Protein AF-A0A963FNI3-F1 (afdb_monomer_lite)

Radius of gyration: 20.84 Å; chains: 1; bounding box: 40×25×64 Å

pLDDT: mean 79.95, std 12.03, range [46.94, 96.62]

Secondary structure (DSSP, 8-state):
----HHHHHHHHHHH-GGGHHHHHHHHHHHHHHHHHHHHHHHHHT-HHHHHHHHHHHHHHHHHHHHHHHHHHHHHHHHHHHHHHHHHHHTTT-

Structure (mmCIF, N/CA/C/O backbone):
data_AF-A0A963FNI3-F1
#
_entry.id   AF-A0A963FNI3-F1
#
loop_
_atom_site.group_PDB
_atom_site.id
_atom_site.type_symbol
_atom_site.label_atom_id
_atom_site.label_alt_id
_atom_site.label_comp_id
_atom_site.label_asym_id
_atom_site.label_entity_id
_atom_site.label_seq_id
_atom_site.pdbx_PDB_ins_code
_atom_site.Cartn_x
_atom_site.Cartn_y
_atom_site.Cartn_z
_atom_site.occupancy
_atom_site.B_iso_or_equiv
_atom_site.auth_seq_id
_atom_site.auth_comp_id
_atom_site.auth_asym_id
_atom_site.auth_atom_id
_atom_site.pdbx_PDB_model_num
ATOM 1 N N . MET A 1 1 ? 18.608 -5.842 -26.071 1.00 63.75 1 MET A N 1
ATOM 2 C CA . MET A 1 1 ? 18.024 -5.069 -24.955 1.00 63.75 1 MET A CA 1
ATOM 3 C C . MET A 1 1 ? 18.845 -5.215 -23.667 1.00 63.75 1 MET A C 1
ATOM 5 O O . MET A 1 1 ? 18.777 -6.263 -23.036 1.00 63.75 1 MET A O 1
ATOM 9 N N . ASP A 1 2 ? 19.600 -4.190 -23.245 1.00 79.00 2 ASP A N 1
ATOM 10 C CA . ASP A 1 2 ? 20.266 -4.181 -21.923 1.00 79.00 2 ASP A CA 1
ATOM 11 C C . ASP A 1 2 ? 19.299 -3.691 -20.829 1.00 79.00 2 ASP A C 1
ATOM 13 O O . ASP A 1 2 ? 19.035 -2.489 -20.660 1.00 79.00 2 ASP A O 1
ATOM 17 N N . LEU A 1 3 ? 18.734 -4.646 -20.092 1.00 76.75 3 LEU A N 1
ATOM 18 C CA . LEU A 1 3 ? 17.819 -4.402 -18.978 1.00 76.75 3 LEU A CA 1
ATOM 19 C C . LEU A 1 3 ? 18.575 -4.369 -17.652 1.00 76.75 3 LEU A C 1
ATOM 21 O O . LEU A 1 3 ? 19.480 -5.167 -17.414 1.00 76.75 3 LEU A O 1
ATOM 25 N N . THR A 1 4 ? 18.177 -3.473 -16.751 1.00 84.12 4 THR A N 1
ATOM 26 C CA . THR A 1 4 ? 18.680 -3.526 -15.374 1.00 84.12 4 THR A CA 1
ATOM 27 C C . THR A 1 4 ? 18.094 -4.745 -14.642 1.00 84.12 4 THR A C 1
ATOM 29 O O . THR A 1 4 ? 17.050 -5.281 -15.046 1.00 84.12 4 THR A O 1
ATOM 32 N N . PRO A 1 5 ? 18.716 -5.196 -13.535 1.00 82.06 5 PRO A N 1
ATOM 33 C CA . PRO A 1 5 ? 18.164 -6.279 -12.717 1.00 82.06 5 PRO A CA 1
ATOM 34 C C . PRO A 1 5 ? 16.720 -6.007 -12.259 1.00 82.06 5 PRO A C 1
ATOM 36 O O . PRO A 1 5 ? 15.893 -6.915 -12.213 1.00 82.06 5 PRO A O 1
ATOM 39 N N . GLU A 1 6 ? 16.398 -4.742 -11.983 1.00 77.06 6 GLU A N 1
ATOM 40 C CA . GLU A 1 6 ? 15.070 -4.279 -11.563 1.00 77.06 6 GLU A CA 1
ATOM 41 C C . GLU A 1 6 ? 14.033 -4.382 -12.693 1.00 77.06 6 GLU A C 1
ATOM 43 O O . GLU A 1 6 ? 12.919 -4.863 -12.481 1.00 77.06 6 GLU A O 1
ATOM 48 N N . GLU A 1 7 ? 14.403 -3.986 -13.914 1.00 75.62 7 GLU A N 1
ATOM 49 C CA . GLU A 1 7 ? 13.540 -4.083 -15.099 1.00 75.62 7 GLU A CA 1
ATOM 50 C C . GLU A 1 7 ? 13.266 -5.548 -15.473 1.00 75.62 7 GLU A C 1
ATOM 52 O O . GLU A 1 7 ? 12.134 -5.919 -15.794 1.00 75.62 7 GLU A O 1
ATOM 57 N N . THR A 1 8 ? 14.286 -6.401 -15.353 1.00 81.00 8 THR A N 1
ATOM 58 C CA . THR A 1 8 ? 14.176 -7.851 -15.577 1.00 81.00 8 THR A CA 1
ATOM 59 C C . THR A 1 8 ? 13.233 -8.498 -14.562 1.00 81.00 8 THR A C 1
ATOM 61 O O . THR A 1 8 ? 12.362 -9.291 -14.928 1.00 81.00 8 THR A O 1
ATOM 64 N N . ALA A 1 9 ? 13.350 -8.123 -13.285 1.00 77.00 9 ALA A N 1
ATOM 65 C CA . ALA A 1 9 ? 12.471 -8.613 -12.229 1.00 77.00 9 ALA A CA 1
ATOM 66 C C . ALA A 1 9 ? 11.005 -8.208 -12.457 1.00 77.00 9 ALA A C 1
ATOM 68 O O . ALA A 1 9 ? 10.100 -9.006 -12.201 1.00 77.00 9 ALA A O 1
ATOM 69 N N . LEU A 1 10 ? 10.765 -7.001 -12.977 1.00 73.69 10 LEU A N 1
ATOM 70 C CA . LEU A 1 10 ? 9.429 -6.492 -13.293 1.00 73.69 10 LEU A CA 1
ATOM 71 C C . LEU A 1 10 ? 8.786 -7.255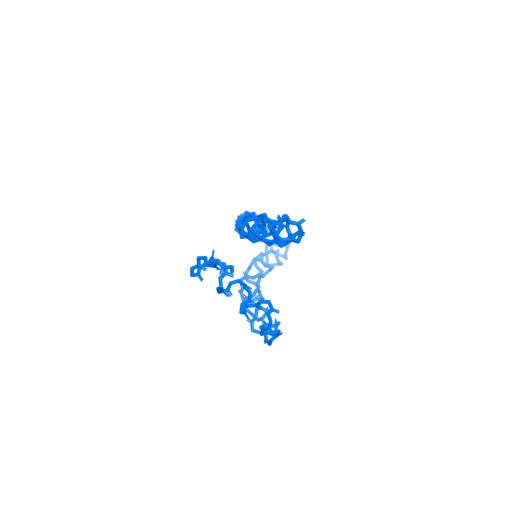 -14.465 1.00 73.69 10 LEU A C 1
ATOM 73 O O . LEU A 1 10 ? 7.621 -7.641 -14.376 1.00 73.69 10 LEU A O 1
ATOM 77 N N . LEU A 1 11 ? 9.556 -7.570 -15.511 1.00 74.25 11 LEU A N 1
ATOM 78 C CA . LEU A 1 11 ? 9.114 -8.417 -16.629 1.00 74.25 11 LEU A CA 1
ATOM 79 C C . LEU A 1 11 ? 8.834 -9.863 -16.196 1.00 74.25 11 LEU A C 1
ATOM 81 O O . LEU A 1 11 ? 7.797 -10.430 -16.553 1.00 74.25 11 LEU A O 1
ATOM 85 N N . MET A 1 12 ? 9.699 -10.453 -15.366 1.00 75.56 12 MET A N 1
ATOM 86 C CA . MET A 1 12 ? 9.440 -11.771 -14.768 1.00 75.56 12 MET A CA 1
ATOM 87 C C . MET A 1 12 ? 8.182 -11.763 -13.893 1.00 75.56 12 MET A C 1
ATOM 89 O O . MET A 1 12 ? 7.396 -12.707 -13.910 1.00 75.56 12 MET A O 1
ATOM 93 N N . GLN A 1 13 ? 7.952 -10.683 -13.146 1.00 71.06 13 GLN A N 1
ATOM 94 C CA . GLN A 1 13 ? 6.778 -10.533 -12.292 1.00 71.06 13 GLN A CA 1
ATOM 95 C C . GLN A 1 13 ? 5.470 -10.363 -13.078 1.00 71.06 13 GLN A C 1
ATOM 97 O O . GLN A 1 13 ? 4.430 -10.788 -12.577 1.00 71.06 13 GLN A O 1
ATOM 102 N N . MET A 1 14 ? 5.505 -9.766 -14.273 1.00 67.50 14 MET A N 1
ATOM 103 C CA . MET A 1 14 ? 4.339 -9.645 -15.160 1.00 67.50 14 MET A CA 1
ATOM 104 C C . MET A 1 14 ? 4.038 -10.939 -15.926 1.00 67.50 14 MET A C 1
ATOM 106 O O . MET A 1 14 ? 2.874 -11.252 -16.154 1.00 67.50 14 MET A O 1
ATOM 110 N N . THR A 1 15 ? 5.066 -11.705 -16.299 1.00 68.94 15 THR A N 1
ATOM 111 C CA . THR A 1 15 ? 4.910 -12.973 -17.039 1.00 68.94 15 THR A CA 1
ATOM 112 C C . THR A 1 15 ? 4.512 -14.146 -16.140 1.00 68.94 15 THR A C 1
ATOM 114 O O . THR A 1 15 ? 3.765 -15.021 -16.568 1.00 68.94 15 THR A O 1
ATOM 117 N N . HIS A 1 16 ? 4.941 -14.158 -14.874 1.00 62.97 16 HIS A N 1
ATOM 118 C CA . HIS A 1 16 ? 4.538 -15.166 -13.888 1.00 62.97 16 HIS A CA 1
ATOM 119 C C . HIS A 1 16 ? 3.251 -14.731 -13.164 1.00 62.97 16 HIS A C 1
ATOM 121 O O . HIS A 1 16 ? 3.274 -14.286 -12.012 1.00 62.97 16 HIS A O 1
ATOM 127 N N . GLY A 1 17 ? 2.115 -14.856 -13.856 1.00 56.25 17 GLY A N 1
ATOM 128 C CA . GLY A 1 17 ? 0.773 -14.430 -13.423 1.00 56.25 17 GLY A CA 1
ATOM 129 C C . GLY A 1 17 ? 0.200 -15.087 -12.152 1.00 56.25 17 GLY A C 1
ATOM 130 O O . GLY A 1 17 ? -0.909 -14.759 -11.742 1.00 56.25 17 GLY A O 1
ATOM 131 N N . GLU A 1 18 ? 0.936 -15.963 -11.464 1.00 54.38 18 GLU A N 1
ATOM 132 C CA . GLU A 1 18 ? 0.449 -16.728 -10.301 1.00 54.38 18 GLU A CA 1
ATOM 133 C C . GLU A 1 18 ? 0.383 -15.939 -8.975 1.00 54.38 18 GLU A C 1
ATOM 135 O O . GLU A 1 18 ? -0.017 -16.462 -7.935 1.00 54.38 18 GLU A O 1
ATOM 140 N N . ARG A 1 19 ? 0.743 -14.649 -8.956 1.00 56.25 19 ARG A N 1
ATOM 141 C CA . ARG A 1 19 ? 0.832 -13.867 -7.702 1.00 56.25 19 ARG A CA 1
ATOM 142 C C . ARG A 1 19 ? -0.498 -13.299 -7.190 1.00 56.25 19 ARG A C 1
ATOM 144 O O . ARG A 1 19 ? -0.495 -12.681 -6.123 1.00 56.25 19 ARG A O 1
ATOM 151 N N . GLY A 1 20 ? -1.614 -13.499 -7.895 1.00 58.38 20 GLY A N 1
ATOM 152 C CA . GLY A 1 20 ? -2.917 -12.908 -7.553 1.00 58.38 20 GLY A CA 1
ATOM 153 C C . GLY A 1 20 ? -3.400 -13.255 -6.140 1.00 58.38 20 GLY A C 1
ATOM 154 O O . GLY A 1 20 ? -3.623 -12.358 -5.329 1.00 58.38 20 GLY A O 1
ATOM 155 N N . GLY A 1 21 ? -3.473 -14.547 -5.802 1.00 61.84 21 GLY A N 1
ATOM 156 C CA . GLY A 1 21 ? -4.007 -15.003 -4.509 1.00 61.84 21 GLY A CA 1
ATOM 157 C C . GLY A 1 21 ? -3.140 -14.621 -3.304 1.00 61.84 21 GLY A C 1
ATOM 158 O O . GLY A 1 21 ? -3.645 -14.138 -2.293 1.00 61.84 21 GLY A O 1
ATOM 159 N N . ARG A 1 22 ? -1.812 -14.761 -3.418 1.00 67.44 22 ARG A N 1
ATOM 160 C CA . ARG A 1 22 ? -0.880 -14.444 -2.321 1.00 67.44 22 ARG A CA 1
ATOM 161 C C . ARG A 1 22 ? -0.781 -12.938 -2.057 1.00 67.44 22 ARG A C 1
ATOM 163 O O . ARG A 1 22 ? -0.616 -12.531 -0.910 1.00 67.44 22 ARG A O 1
ATOM 170 N N . ARG A 1 23 ? -0.927 -12.110 -3.099 1.00 68.38 23 ARG A N 1
ATOM 171 C CA . ARG A 1 23 ? -1.063 -10.654 -2.950 1.00 68.38 23 ARG A CA 1
ATOM 172 C C . ARG A 1 23 ? -2.378 -10.288 -2.275 1.00 68.38 23 ARG A C 1
ATOM 174 O O . ARG A 1 23 ? -2.357 -9.488 -1.350 1.00 68.38 23 ARG A O 1
ATOM 181 N N . LEU A 1 24 ? -3.490 -10.899 -2.684 1.00 74.56 24 LEU A N 1
ATOM 182 C CA . LEU A 1 24 ? -4.801 -10.630 -2.090 1.00 74.56 24 LEU A CA 1
ATOM 183 C C . LEU A 1 24 ? -4.815 -10.929 -0.585 1.00 74.56 24 LEU A C 1
ATOM 185 O O . LEU A 1 24 ? -5.267 -10.101 0.199 1.00 74.56 24 LEU A O 1
ATOM 189 N N . ALA A 1 25 ? -4.250 -12.071 -0.178 1.00 79.75 25 ALA A N 1
ATOM 190 C CA . ALA A 1 25 ? -4.132 -12.444 1.230 1.00 79.75 25 ALA A CA 1
ATOM 191 C C . ALA A 1 25 ? -3.255 -11.457 2.019 1.00 79.75 25 ALA A C 1
ATOM 193 O O . ALA A 1 25 ? -3.606 -11.066 3.128 1.00 79.75 25 ALA A O 1
ATOM 194 N N . PHE A 1 26 ? -2.143 -11.004 1.433 1.00 80.69 26 PHE A N 1
ATOM 195 C CA . PHE A 1 26 ? -1.281 -9.995 2.047 1.00 80.69 26 PHE A CA 1
ATOM 196 C C . PHE A 1 26 ? -2.000 -8.651 2.239 1.00 80.69 26 PHE A C 1
ATOM 198 O O . PHE A 1 26 ? -1.962 -8.085 3.330 1.00 80.69 26 PHE A O 1
ATOM 205 N N . TYR A 1 27 ? -2.714 -8.171 1.215 1.00 80.25 27 TYR A N 1
ATOM 206 C CA . TYR A 1 27 ? -3.525 -6.957 1.326 1.00 80.25 27 TYR A CA 1
ATOM 207 C C . TYR A 1 27 ? -4.646 -7.115 2.354 1.00 80.25 27 TYR A C 1
ATOM 209 O O . TYR A 1 27 ? -4.859 -6.208 3.153 1.00 80.25 27 TYR A O 1
ATOM 217 N N . ALA A 1 28 ? -5.309 -8.272 2.395 1.00 83.44 28 ALA A N 1
ATOM 218 C CA . ALA A 1 28 ? -6.346 -8.558 3.380 1.00 83.44 28 ALA A CA 1
ATOM 219 C C . ALA A 1 28 ? -5.806 -8.483 4.815 1.00 83.44 28 ALA A C 1
ATOM 221 O O . ALA A 1 28 ? -6.437 -7.854 5.656 1.00 83.44 28 ALA A O 1
ATOM 222 N N . VAL A 1 29 ? -4.621 -9.039 5.091 1.00 88.69 29 VAL A N 1
ATOM 223 C CA . VAL A 1 29 ? -3.988 -8.972 6.422 1.00 88.69 29 VAL A CA 1
ATOM 224 C C . VAL A 1 29 ? -3.677 -7.533 6.842 1.00 88.69 29 VAL A C 1
ATOM 226 O O . VAL A 1 29 ? -3.832 -7.198 8.012 1.00 88.69 29 VAL A O 1
ATOM 229 N N . ILE A 1 30 ? -3.276 -6.670 5.906 1.00 86.31 30 ILE A N 1
ATOM 230 C CA . ILE A 1 30 ? -2.976 -5.258 6.194 1.00 86.31 30 ILE A CA 1
ATOM 231 C C . ILE A 1 30 ? -4.258 -4.433 6.380 1.00 86.31 30 ILE A C 1
ATOM 233 O O . ILE A 1 30 ? -4.332 -3.606 7.287 1.00 86.31 30 ILE A O 1
ATOM 237 N N . LEU A 1 31 ? -5.278 -4.654 5.547 1.00 88.75 31 LEU A N 1
ATOM 238 C CA . LEU A 1 31 ? -6.546 -3.918 5.613 1.00 88.75 31 LEU A CA 1
ATOM 239 C C . LEU A 1 31 ? -7.444 -4.364 6.770 1.00 88.75 31 LEU A C 1
ATOM 241 O O . LEU A 1 31 ? -8.175 -3.540 7.317 1.00 88.75 31 LEU A O 1
ATOM 245 N N . MET A 1 32 ? -7.399 -5.640 7.160 1.00 92.06 32 MET A N 1
ATOM 246 C CA . MET A 1 32 ? -8.256 -6.188 8.213 1.00 92.06 32 MET A CA 1
ATOM 247 C C . MET A 1 32 ? -8.199 -5.388 9.525 1.00 92.06 32 MET A C 1
ATOM 249 O O . MET A 1 32 ? -9.270 -5.027 10.009 1.00 92.06 32 MET A O 1
ATOM 253 N N . PRO A 1 33 ? -7.030 -5.060 10.112 1.00 89.31 33 PRO A N 1
ATOM 254 C CA . PRO A 1 33 ? -6.987 -4.278 11.345 1.00 89.31 33 PRO A CA 1
ATOM 255 C C . PRO A 1 33 ? -7.565 -2.871 11.164 1.00 89.31 33 PRO A C 1
ATOM 257 O O . PRO A 1 33 ? -8.303 -2.418 12.033 1.00 89.31 33 PRO A O 1
ATOM 260 N N . ILE A 1 34 ? -7.316 -2.205 10.031 1.00 91.69 34 ILE A N 1
ATOM 261 C CA . ILE A 1 34 ? -7.876 -0.874 9.735 1.00 91.69 34 ILE A CA 1
ATOM 262 C C . ILE A 1 34 ? -9.408 -0.929 9.758 1.00 91.69 34 ILE A C 1
ATOM 264 O O . ILE A 1 34 ? -10.060 -0.125 10.426 1.00 91.69 34 ILE A O 1
ATOM 268 N N . ILE A 1 35 ? -9.981 -1.922 9.076 1.00 92.06 35 ILE A N 1
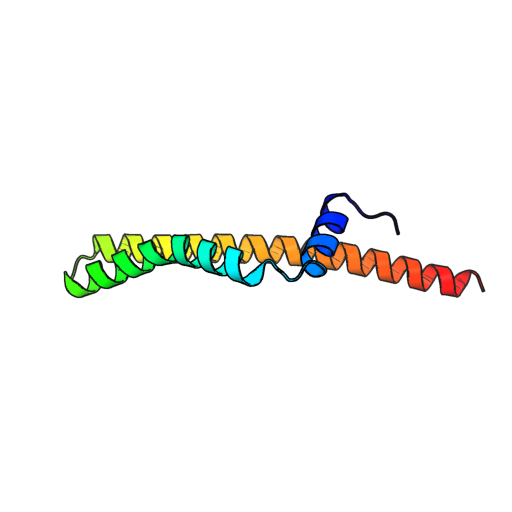ATOM 269 C CA . ILE A 1 35 ? -11.430 -2.135 9.024 1.00 92.06 35 ILE A CA 1
ATOM 270 C C . ILE A 1 35 ? -11.966 -2.517 10.408 1.00 92.06 35 ILE A C 1
ATOM 272 O O . ILE A 1 35 ? -12.979 -1.972 10.840 1.00 92.06 35 ILE A O 1
ATOM 276 N N . ALA A 1 36 ? -11.284 -3.408 11.131 1.00 92.12 36 ALA A N 1
ATOM 277 C CA . ALA A 1 36 ? -11.696 -3.855 12.458 1.00 92.12 36 ALA A CA 1
ATOM 278 C C . ALA A 1 36 ? -11.741 -2.697 13.466 1.00 92.12 36 ALA A C 1
ATOM 280 O O . ALA A 1 36 ? -12.732 -2.560 14.181 1.00 92.12 36 ALA A O 1
ATOM 281 N N . PHE A 1 37 ? -10.722 -1.830 13.486 1.00 90.44 37 PHE A N 1
ATOM 282 C CA . PHE A 1 37 ? -10.721 -0.619 14.313 1.00 90.44 37 PHE A CA 1
ATOM 283 C C . PHE A 1 37 ? -11.814 0.364 13.892 1.00 90.44 37 PHE A C 1
ATOM 285 O O . PHE A 1 37 ? -12.469 0.938 14.758 1.00 90.44 37 PHE A O 1
ATOM 292 N N . GLY A 1 38 ? -12.071 0.514 12.589 1.00 90.88 38 GLY A N 1
ATOM 293 C CA . GLY A 1 38 ? -13.155 1.359 12.085 1.00 90.88 38 GLY A CA 1
ATOM 294 C C . GLY A 1 38 ? -14.536 0.877 12.537 1.00 90.88 38 GLY A C 1
ATOM 295 O O . GLY A 1 38 ? -15.324 1.656 13.070 1.00 90.88 38 GLY A O 1
ATOM 296 N N . VAL A 1 39 ? -14.814 -0.422 12.393 1.00 93.88 39 VAL A N 1
ATOM 297 C CA . VAL A 1 39 ? -16.081 -1.040 12.822 1.00 93.88 39 VAL A CA 1
ATOM 298 C C . VAL A 1 39 ? -16.230 -0.991 14.343 1.00 93.88 39 VAL A C 1
ATOM 300 O O . VAL A 1 39 ? -17.288 -0.612 14.842 1.00 93.88 39 VAL A O 1
ATOM 303 N N . ALA A 1 40 ? -15.174 -1.327 15.090 1.00 91.81 40 ALA A N 1
ATOM 304 C CA . ALA A 1 40 ? -15.192 -1.278 16.549 1.00 91.81 40 ALA A CA 1
ATOM 305 C C . ALA A 1 40 ? -15.390 0.152 17.072 1.00 91.81 40 ALA A C 1
ATOM 307 O O . ALA A 1 40 ? -16.168 0.357 18.005 1.00 91.81 40 ALA A O 1
ATOM 308 N N . GLY A 1 41 ? -14.727 1.130 16.450 1.00 91.25 41 GLY A N 1
ATOM 309 C CA . GLY A 1 41 ? -14.862 2.547 16.767 1.00 91.25 41 GLY A CA 1
ATOM 310 C C . GLY A 1 41 ? -16.265 3.077 16.491 1.00 91.25 41 GLY A C 1
ATOM 311 O O . GLY A 1 41 ? -16.837 3.740 17.350 1.00 91.25 41 GLY A O 1
ATOM 312 N N . LEU A 1 42 ? -16.870 2.716 15.352 1.00 93.06 42 LEU A N 1
ATOM 313 C CA . LEU A 1 42 ? -18.257 3.077 15.034 1.00 93.06 42 LEU A CA 1
ATOM 314 C C . LEU A 1 42 ? -19.249 2.466 16.026 1.00 93.06 42 LEU A C 1
ATOM 316 O O . LEU A 1 42 ? -20.123 3.169 16.526 1.00 93.06 42 LEU A O 1
ATOM 320 N N . TRP A 1 43 ? -19.103 1.175 16.335 1.00 96.62 43 TRP A N 1
ATOM 321 C CA . TRP A 1 43 ? -20.006 0.478 17.254 1.00 96.62 43 TRP A CA 1
ATOM 322 C C . TRP A 1 43 ? -19.952 1.086 18.656 1.00 96.62 43 TRP A C 1
ATOM 324 O O . TRP A 1 43 ? -20.985 1.333 19.273 1.00 96.62 43 TRP A O 1
ATOM 334 N N . LYS A 1 44 ? -18.743 1.321 19.173 1.00 95.62 44 LYS A N 1
ATOM 335 C CA . LYS A 1 44 ? -18.528 1.802 20.545 1.00 95.62 44 LYS A CA 1
ATOM 336 C C . LYS A 1 44 ? -18.530 3.325 20.670 1.00 95.62 44 LYS A C 1
ATOM 338 O O . LYS A 1 44 ? -18.346 3.819 21.776 1.00 95.62 44 LYS A O 1
ATOM 343 N N . GLN A 1 45 ? -18.714 4.047 19.562 1.00 94.94 45 GLN A N 1
ATOM 344 C CA . GLN A 1 45 ? -18.540 5.502 19.484 1.00 94.94 45 GLN A CA 1
ATOM 345 C C . GLN A 1 45 ? -17.167 5.960 20.019 1.00 94.94 45 GLN A C 1
ATOM 347 O O . GLN A 1 45 ? -17.031 7.019 20.628 1.00 94.94 45 GLN A O 1
ATOM 352 N N . ASP A 1 46 ? -16.137 5.144 19.791 1.00 94.69 46 ASP A N 1
ATOM 353 C CA . ASP A 1 46 ? -14.768 5.412 20.217 1.00 94.69 46 ASP A CA 1
ATOM 354 C C . ASP A 1 46 ? -14.027 6.189 19.120 1.00 94.69 46 ASP A C 1
ATOM 356 O O . ASP A 1 46 ? -13.571 5.637 18.111 1.00 94.69 46 ASP A O 1
ATOM 360 N N . PHE A 1 47 ? -13.908 7.499 19.332 1.00 92.31 47 PHE A N 1
ATOM 361 C CA . PHE A 1 47 ? -13.218 8.405 18.418 1.00 92.31 47 PHE A CA 1
ATOM 362 C C . PHE A 1 47 ? -11.721 8.109 18.287 1.00 92.31 47 PHE A C 1
ATOM 364 O O . PHE A 1 47 ? -11.152 8.371 17.226 1.00 92.31 47 PHE A O 1
ATOM 371 N N . ALA A 1 48 ? -11.076 7.542 19.312 1.00 93.94 48 ALA A N 1
ATOM 372 C CA . ALA A 1 48 ? -9.664 7.183 19.228 1.00 93.94 48 ALA A CA 1
ATOM 373 C C . ALA A 1 48 ? -9.471 5.997 18.275 1.00 93.94 48 ALA A C 1
ATOM 375 O O . ALA A 1 48 ? -8.611 6.048 17.395 1.00 93.94 48 ALA A O 1
ATOM 376 N N . ALA A 1 49 ? -10.324 4.973 18.373 1.00 89.12 49 ALA A N 1
ATOM 377 C CA . ALA A 1 49 ? -10.318 3.847 17.438 1.00 89.12 49 ALA A CA 1
ATOM 378 C C . ALA A 1 49 ? -10.590 4.293 15.988 1.00 89.12 49 ALA A C 1
ATOM 380 O O . ALA A 1 49 ? -9.912 3.840 15.064 1.00 89.12 49 ALA A O 1
ATOM 381 N N . LEU A 1 50 ? -11.522 5.233 15.786 1.00 88.88 50 LEU A N 1
ATOM 382 C CA . LEU A 1 50 ? -11.796 5.815 14.466 1.00 88.88 50 LEU A CA 1
ATOM 383 C C . LEU A 1 50 ? -10.608 6.603 13.911 1.00 88.88 50 LEU A C 1
ATOM 385 O O . LEU A 1 50 ? -10.285 6.467 12.731 1.00 88.88 50 LEU A O 1
ATOM 389 N N . ALA A 1 51 ? -9.928 7.390 14.747 1.00 92.19 51 ALA A N 1
ATOM 390 C CA . ALA A 1 51 ? -8.733 8.122 14.341 1.00 92.19 51 ALA A CA 1
ATOM 391 C C . ALA A 1 51 ? -7.598 7.170 13.933 1.00 92.19 51 ALA A C 1
ATOM 393 O O . ALA A 1 51 ? -6.960 7.384 12.903 1.00 92.19 51 ALA A O 1
ATOM 394 N N . VAL A 1 52 ? -7.384 6.085 14.686 1.00 93.12 52 VAL A N 1
ATOM 395 C CA . VAL A 1 52 ? -6.392 5.050 14.347 1.00 93.12 52 VAL A CA 1
ATOM 396 C C . VAL A 1 52 ? -6.728 4.382 13.013 1.00 93.12 52 VAL A C 1
ATOM 398 O O . VAL A 1 52 ? -5.846 4.234 12.167 1.00 93.12 52 VAL A O 1
ATOM 401 N N . ALA A 1 53 ? -7.997 4.031 12.785 1.00 91.75 53 ALA A N 1
ATOM 402 C CA . ALA A 1 53 ? -8.442 3.468 11.513 1.00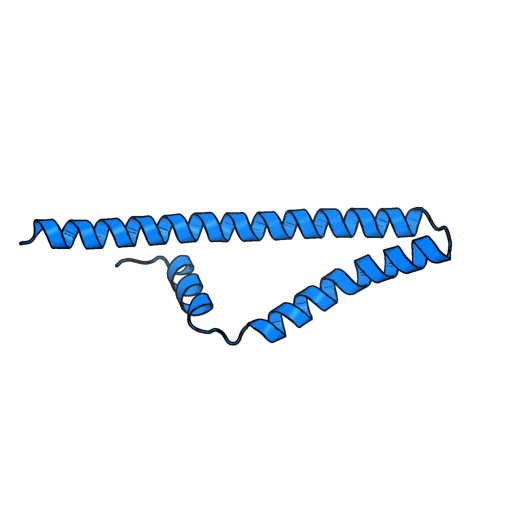 91.75 53 ALA A CA 1
ATOM 403 C C . ALA A 1 53 ? -8.212 4.443 10.345 1.00 91.75 53 ALA A C 1
ATOM 405 O O . ALA A 1 53 ? -7.677 4.054 9.308 1.00 91.75 53 ALA A O 1
ATOM 406 N N . LEU A 1 54 ? -8.546 5.724 10.524 1.00 93.12 54 LEU A N 1
ATOM 407 C CA . LEU A 1 54 ? -8.339 6.749 9.502 1.00 93.12 54 LEU A CA 1
ATOM 408 C C . LEU A 1 54 ? -6.852 6.930 9.170 1.00 93.12 54 LEU A C 1
ATOM 410 O O . LEU A 1 54 ? -6.481 6.928 7.998 1.00 93.12 54 LEU A O 1
ATOM 414 N N . LEU A 1 55 ? -5.992 7.043 10.185 1.00 94.25 55 LEU A N 1
ATOM 415 C CA . LEU A 1 55 ? -4.545 7.167 9.991 1.00 94.25 55 LEU A CA 1
ATOM 416 C C . LEU A 1 55 ? -3.964 5.937 9.285 1.00 94.25 55 LEU A C 1
ATOM 418 O O . LEU A 1 55 ? -3.162 6.084 8.363 1.00 94.25 55 LEU A O 1
ATOM 422 N N . GLY A 1 56 ? -4.408 4.736 9.663 1.00 91.81 56 GLY A N 1
ATOM 423 C CA . GLY A 1 56 ? -4.030 3.499 8.985 1.00 91.81 56 GLY A CA 1
ATOM 424 C C . GLY A 1 56 ? -4.445 3.491 7.511 1.00 91.81 56 GLY A C 1
ATOM 425 O O . GLY A 1 56 ? -3.639 3.140 6.650 1.00 91.81 56 GLY A O 1
ATOM 426 N N . ALA A 1 57 ? -5.665 3.940 7.201 1.00 90.44 57 ALA A N 1
ATOM 427 C CA . ALA A 1 57 ? -6.157 4.042 5.827 1.00 90.44 57 ALA A CA 1
ATOM 428 C C . ALA A 1 57 ? -5.345 5.045 4.988 1.00 90.44 57 ALA A C 1
ATOM 430 O O . ALA A 1 57 ? -4.984 4.746 3.849 1.00 90.44 57 ALA A O 1
ATOM 431 N N . VAL A 1 58 ? -5.001 6.206 5.556 1.00 93.50 58 VAL A N 1
ATOM 432 C CA . VAL A 1 58 ? -4.151 7.209 4.891 1.00 93.50 58 VAL A CA 1
ATOM 433 C C . VAL A 1 58 ? -2.747 6.658 4.641 1.00 93.50 58 VAL A C 1
ATOM 435 O O . VAL A 1 58 ? -2.228 6.783 3.533 1.00 93.50 58 VAL A O 1
ATOM 438 N N . ALA A 1 59 ? -2.139 6.007 5.635 1.00 92.31 59 ALA A N 1
ATOM 439 C CA . ALA A 1 59 ? -0.818 5.400 5.488 1.00 92.31 59 ALA A CA 1
ATOM 440 C C . ALA A 1 59 ? -0.809 4.313 4.401 1.00 92.31 59 ALA A C 1
ATOM 442 O O . ALA A 1 59 ? 0.099 4.279 3.568 1.00 92.31 59 ALA A O 1
ATOM 443 N N . TYR A 1 60 ? -1.845 3.470 4.364 1.00 88.69 60 TYR A N 1
ATOM 444 C CA . TYR A 1 60 ? -2.026 2.467 3.317 1.00 88.69 60 TYR A CA 1
ATOM 445 C C . TYR A 1 60 ? -2.123 3.107 1.928 1.00 88.69 60 TYR A C 1
ATOM 447 O O . TYR A 1 60 ? -1.441 2.666 1.003 1.00 88.69 60 TYR A O 1
ATOM 455 N N . LEU A 1 61 ? -2.921 4.170 1.785 1.00 89.25 61 LEU A N 1
ATOM 456 C CA . LEU A 1 61 ? -3.079 4.881 0.518 1.00 89.25 61 LEU A CA 1
ATOM 457 C C . LEU A 1 61 ? -1.747 5.468 0.032 1.00 89.25 61 LEU A C 1
ATOM 459 O O . LEU A 1 61 ? -1.383 5.280 -1.127 1.00 89.25 61 LEU A O 1
ATOM 463 N N . LEU A 1 62 ? -0.994 6.128 0.917 1.00 90.12 62 LEU A N 1
ATOM 464 C CA . 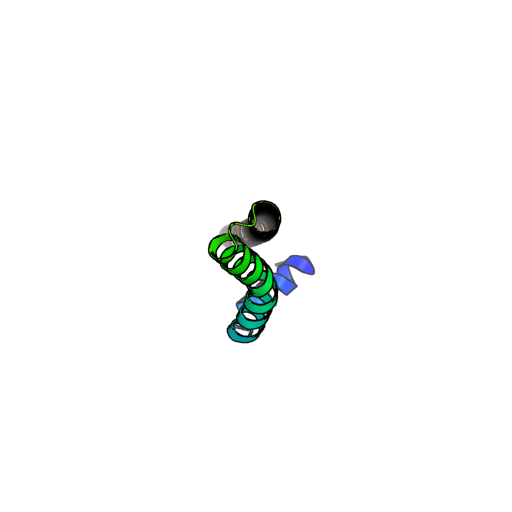LEU A 1 62 ? 0.313 6.700 0.581 1.00 90.12 62 LEU A CA 1
ATOM 465 C C . LEU A 1 62 ? 1.316 5.626 0.158 1.00 90.12 62 LEU A C 1
ATOM 467 O O . LEU A 1 62 ? 2.023 5.798 -0.836 1.00 90.12 62 LEU A O 1
ATOM 471 N N . TRP A 1 63 ? 1.361 4.505 0.878 1.00 88.38 63 TRP A N 1
ATOM 472 C CA . TRP A 1 63 ? 2.215 3.378 0.513 1.00 88.38 63 TRP A CA 1
ATOM 473 C C . TRP A 1 63 ? 1.824 2.787 -0.846 1.00 88.38 63 TRP A C 1
ATOM 475 O O . TRP A 1 63 ? 2.693 2.534 -1.685 1.00 88.38 63 TRP A O 1
ATOM 485 N N . HIS A 1 64 ? 0.525 2.628 -1.100 1.00 83.38 64 HIS A N 1
ATOM 486 C CA . HIS A 1 64 ? 0.029 2.134 -2.377 1.00 83.38 64 HIS A CA 1
ATOM 487 C C . HIS A 1 64 ? 0.399 3.078 -3.531 1.00 83.38 64 HIS A C 1
ATOM 489 O O . HIS A 1 64 ? 1.004 2.631 -4.506 1.00 83.38 64 HIS A O 1
ATOM 495 N N . MET A 1 65 ? 0.165 4.386 -3.384 1.00 82.69 65 MET A N 1
ATOM 496 C CA . MET A 1 65 ? 0.554 5.392 -4.381 1.00 82.69 65 MET A CA 1
ATOM 497 C C . MET A 1 65 ? 2.064 5.402 -4.645 1.00 82.69 65 MET A C 1
ATOM 499 O O . MET A 1 65 ? 2.492 5.455 -5.799 1.00 82.69 65 MET A O 1
ATOM 503 N N . ALA A 1 66 ? 2.886 5.309 -3.594 1.00 83.06 66 ALA A N 1
ATOM 504 C CA . ALA A 1 66 ? 4.338 5.235 -3.734 1.00 83.06 66 ALA A CA 1
ATOM 505 C C . ALA A 1 66 ? 4.771 3.989 -4.523 1.00 83.06 66 ALA A C 1
ATOM 507 O O . ALA A 1 66 ? 5.671 4.068 -5.364 1.00 83.06 66 ALA A O 1
ATOM 508 N N . SER A 1 67 ? 4.103 2.854 -4.292 1.00 78.25 67 SER A N 1
ATOM 509 C CA . SER A 1 67 ? 4.363 1.626 -5.041 1.00 78.25 67 SER A CA 1
ATOM 510 C C . SER A 1 67 ? 4.014 1.784 -6.526 1.00 78.25 67 SER A C 1
ATOM 512 O O . SER A 1 67 ? 4.847 1.472 -7.376 1.00 78.25 67 SER A O 1
ATOM 514 N N . GLU A 1 68 ? 2.854 2.360 -6.859 1.00 79.50 68 GLU A N 1
ATOM 515 C CA . GLU A 1 68 ? 2.441 2.580 -8.251 1.00 79.50 68 GLU A CA 1
ATOM 516 C C . GLU A 1 68 ? 3.359 3.551 -8.996 1.00 79.50 68 GLU A C 1
ATOM 518 O O . GLU A 1 68 ? 3.722 3.307 -10.148 1.00 79.50 68 GLU A O 1
ATOM 523 N N . TRP A 1 69 ? 3.809 4.621 -8.336 1.00 80.31 69 TRP A N 1
ATOM 524 C CA . TRP A 1 69 ? 4.760 5.567 -8.923 1.00 80.31 69 TRP A CA 1
ATOM 525 C C . TRP A 1 69 ? 6.092 4.919 -9.295 1.00 80.31 69 TRP A C 1
ATOM 527 O O . TRP A 1 69 ? 6.672 5.256 -10.332 1.00 80.31 69 TRP A O 1
ATOM 537 N N . HIS A 1 70 ? 6.581 3.990 -8.476 1.00 75.62 70 HIS A N 1
ATOM 538 C CA . HIS A 1 70 ? 7.798 3.246 -8.778 1.00 75.62 70 HIS A CA 1
ATOM 539 C C . HIS A 1 70 ? 7.611 2.350 -10.014 1.00 75.62 70 HIS A C 1
ATOM 541 O O . HIS A 1 70 ? 8.420 2.413 -10.944 1.00 75.62 70 HIS A O 1
ATOM 547 N N . TYR A 1 71 ? 6.497 1.610 -10.087 1.00 73.69 71 TYR A N 1
ATOM 548 C CA . TYR A 1 71 ? 6.161 0.787 -11.255 1.00 73.69 71 TYR A CA 1
ATOM 549 C C . TYR A 1 71 ? 6.004 1.622 -12.533 1.00 73.69 71 TYR A C 1
ATOM 551 O O . TYR A 1 71 ? 6.532 1.244 -13.577 1.00 73.69 71 TYR A O 1
ATOM 559 N N . ALA A 1 72 ? 5.351 2.786 -12.459 1.00 76.00 72 ALA A N 1
ATOM 560 C CA . ALA A 1 72 ? 5.154 3.668 -13.610 1.00 76.00 72 ALA A CA 1
ATOM 561 C C . ALA A 1 72 ? 6.479 4.212 -14.175 1.00 76.00 72 ALA A C 1
ATOM 563 O O . ALA A 1 72 ? 6.653 4.291 -15.394 1.00 76.00 72 ALA A O 1
ATOM 564 N N . ARG A 1 73 ? 7.446 4.561 -13.311 1.00 80.50 73 ARG A N 1
ATOM 565 C CA . ARG A 1 73 ? 8.784 4.998 -13.755 1.00 80.50 73 ARG A CA 1
ATOM 566 C C . ARG A 1 73 ? 9.557 3.870 -14.427 1.00 80.50 73 ARG A C 1
ATOM 568 O O . ARG A 1 73 ? 10.124 4.096 -15.495 1.00 80.50 73 ARG A O 1
ATOM 575 N N . LEU A 1 74 ? 9.557 2.680 -13.827 1.00 77.50 74 LEU A N 1
ATOM 576 C CA . LEU A 1 74 ? 10.230 1.508 -14.390 1.00 77.50 74 LEU A CA 1
ATOM 577 C C . LEU A 1 74 ? 9.617 1.112 -15.736 1.00 77.50 74 LEU A C 1
ATOM 579 O O . LEU A 1 74 ? 10.344 0.913 -16.705 1.00 77.50 74 LEU A O 1
ATOM 583 N N . PHE A 1 75 ? 8.288 1.112 -15.845 1.00 79.06 75 PHE A N 1
ATOM 584 C CA . PHE A 1 75 ? 7.604 0.840 -17.108 1.00 79.06 75 PHE A CA 1
ATOM 585 C C . PHE A 1 75 ? 7.974 1.858 -18.194 1.00 79.06 75 PHE A C 1
ATOM 587 O O . PHE A 1 75 ? 8.274 1.484 -19.325 1.00 79.06 75 PHE A O 1
ATOM 594 N N . ARG A 1 76 ? 8.035 3.153 -17.849 1.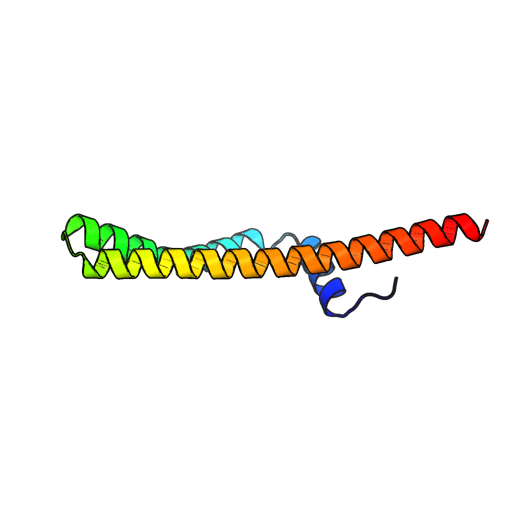00 81.56 76 ARG A N 1
ATOM 595 C CA . ARG A 1 76 ? 8.467 4.207 -18.782 1.00 81.56 76 ARG A CA 1
ATOM 596 C C . ARG A 1 76 ? 9.921 4.031 -19.236 1.00 81.56 76 ARG A C 1
ATOM 598 O O . ARG A 1 76 ? 10.226 4.369 -20.379 1.00 81.56 76 ARG A O 1
ATOM 605 N N . SER A 1 77 ? 10.800 3.523 -18.369 1.00 82.06 77 SER A N 1
ATOM 606 C CA . SER A 1 77 ? 12.188 3.186 -18.720 1.00 82.06 77 SER A CA 1
ATOM 607 C C . SER A 1 77 ? 12.238 2.051 -19.744 1.00 82.06 77 SER A C 1
ATOM 609 O O . SER A 1 77 ? 12.811 2.223 -20.822 1.00 82.06 77 SER A O 1
ATOM 611 N N . ILE A 1 78 ? 11.539 0.945 -19.465 1.00 80.69 78 ILE A N 1
ATOM 612 C CA . ILE A 1 78 ? 11.459 -0.222 -20.357 1.00 80.69 78 ILE A CA 1
ATOM 613 C C . ILE A 1 78 ? 10.866 0.173 -21.713 1.00 80.69 78 ILE A C 1
ATOM 615 O O . ILE A 1 78 ? 11.454 -0.132 -22.748 1.00 80.69 78 ILE A O 1
ATOM 619 N N . ALA A 1 79 ? 9.756 0.918 -21.724 1.00 80.75 79 ALA A N 1
ATOM 620 C CA . ALA A 1 79 ? 9.113 1.381 -22.954 1.00 80.75 79 ALA A CA 1
ATOM 621 C C . ALA A 1 79 ? 10.046 2.257 -23.806 1.00 80.75 79 ALA A C 1
ATOM 623 O O . ALA A 1 79 ? 10.085 2.119 -25.026 1.00 80.75 79 ALA A O 1
ATOM 624 N N . ARG A 1 80 ? 10.839 3.136 -23.176 1.00 83.19 80 ARG A N 1
ATOM 625 C CA . ARG A 1 80 ? 11.810 3.975 -23.892 1.00 83.19 80 ARG A CA 1
ATOM 626 C C . ARG A 1 80 ? 12.931 3.143 -24.516 1.00 83.19 80 ARG A C 1
ATOM 628 O O . ARG A 1 80 ? 13.309 3.419 -25.650 1.00 83.19 80 ARG A O 1
ATOM 635 N N . LYS A 1 81 ? 13.447 2.141 -23.797 1.00 80.25 81 LYS A N 1
ATOM 636 C CA . LYS A 1 81 ? 14.479 1.226 -24.312 1.00 80.25 81 LYS A CA 1
ATOM 637 C C . LYS A 1 81 ? 13.952 0.374 -25.468 1.00 80.25 81 LYS A C 1
ATOM 639 O O . LYS A 1 81 ? 14.613 0.294 -26.494 1.00 80.25 81 LYS A O 1
ATOM 644 N N . ALA A 1 82 ? 12.743 -0.170 -25.335 1.00 80.44 82 ALA A N 1
ATOM 645 C CA . ALA A 1 82 ? 12.102 -0.965 -26.382 1.00 80.44 82 ALA A CA 1
ATOM 646 C C . ALA A 1 82 ? 11.880 -0.152 -27.671 1.00 80.44 82 ALA A C 1
ATOM 648 O O . ALA A 1 82 ? 12.174 -0.624 -28.764 1.00 80.44 82 ALA A O 1
ATOM 649 N N . LEU A 1 83 ? 11.424 1.099 -27.543 1.00 81.00 83 LEU A N 1
ATOM 650 C CA . LEU A 1 83 ? 11.254 2.005 -28.684 1.00 81.00 83 LEU A CA 1
ATOM 651 C C . LEU A 1 83 ? 12.585 2.386 -29.350 1.00 81.00 83 LEU A C 1
ATOM 653 O O . LEU A 1 83 ? 12.633 2.543 -30.567 1.00 81.00 83 LEU A O 1
ATOM 657 N N . ALA A 1 84 ? 13.659 2.546 -28.571 1.00 80.19 84 ALA A N 1
ATOM 658 C CA . ALA A 1 84 ? 14.983 2.855 -29.108 1.00 80.19 84 ALA A CA 1
ATOM 659 C C . ALA A 1 84 ? 15.574 1.684 -29.912 1.00 80.19 84 ALA A C 1
ATOM 661 O O . ALA A 1 84 ? 16.212 1.916 -30.934 1.00 80.19 84 ALA A O 1
ATOM 662 N N . GLU A 1 85 ? 15.334 0.446 -29.477 1.00 74.88 85 GLU A N 1
ATOM 663 C CA . GLU A 1 85 ? 15.772 -0.771 -30.172 1.00 74.88 85 GLU A CA 1
ATOM 664 C C . GLU A 1 85 ? 14.997 -0.968 -31.485 1.00 74.88 85 GLU A C 1
ATOM 666 O O . GLU A 1 85 ? 15.611 -1.094 -32.542 1.00 74.88 85 GLU A O 1
ATOM 671 N N . ALA A 1 86 ? 13.668 -0.817 -31.456 1.00 71.38 86 ALA A N 1
ATOM 672 C CA . ALA A 1 86 ? 12.825 -0.890 -32.655 1.00 71.38 86 ALA A CA 1
ATOM 673 C C . ALA A 1 86 ? 13.148 0.202 -33.700 1.00 71.38 86 ALA A C 1
ATOM 675 O O . ALA A 1 86 ? 13.080 -0.031 -34.904 1.00 71.38 86 ALA A O 1
ATOM 676 N N . GLY A 1 87 ? 13.519 1.410 -33.258 1.00 64.75 87 GLY A N 1
ATOM 677 C CA . GLY A 1 87 ? 13.960 2.489 -34.152 1.00 64.75 87 GLY A CA 1
ATOM 678 C C . GLY A 1 87 ? 15.399 2.340 -34.665 1.00 64.75 87 GLY A C 1
ATOM 679 O O . GLY A 1 87 ? 15.760 2.985 -35.650 1.00 64.75 87 GLY A O 1
ATOM 680 N N . GLY A 1 88 ? 16.222 1.523 -34.000 1.00 60.03 88 GLY A N 1
ATOM 681 C CA . GLY A 1 88 ? 17.582 1.184 -34.420 1.00 60.03 88 GLY A CA 1
ATOM 682 C C . GLY A 1 88 ? 17.602 0.136 -35.531 1.00 60.03 88 GLY A C 1
ATOM 683 O O . GLY A 1 88 ? 18.347 0.297 -36.494 1.00 60.03 88 GLY A O 1
ATOM 684 N N . GLU A 1 89 ? 16.732 -0.874 -35.446 1.00 55.94 89 GLU A N 1
ATOM 685 C CA . GLU A 1 89 ? 16.538 -1.871 -36.510 1.00 55.94 89 GLU A CA 1
ATOM 686 C C . GLU A 1 89 ? 16.071 -1.215 -37.821 1.00 55.94 89 GLU A C 1
ATOM 688 O O . GLU A 1 89 ? 16.629 -1.492 -38.875 1.00 55.94 89 GLU A O 1
ATOM 693 N N . ALA A 1 90 ? 15.170 -0.227 -37.752 1.00 56.41 90 ALA A N 1
ATOM 694 C CA . ALA A 1 90 ? 14.676 0.512 -38.923 1.00 56.41 90 ALA A CA 1
ATOM 695 C C . ALA A 1 90 ? 15.706 1.443 -39.611 1.00 56.41 90 ALA A C 1
ATOM 697 O O . ALA A 1 90 ? 15.385 2.067 -40.619 1.00 56.41 90 ALA A O 1
ATOM 698 N N . ARG A 1 91 ? 16.915 1.609 -39.053 1.00 52.81 91 ARG A N 1
ATOM 699 C CA . ARG A 1 91 ? 18.020 2.391 -39.653 1.00 52.81 91 ARG A CA 1
ATOM 700 C C . ARG A 1 91 ? 19.188 1.524 -40.129 1.00 52.81 91 ARG A C 1
ATOM 702 O O . ARG A 1 91 ? 20.145 2.069 -40.676 1.00 52.81 91 ARG A O 1
ATOM 709 N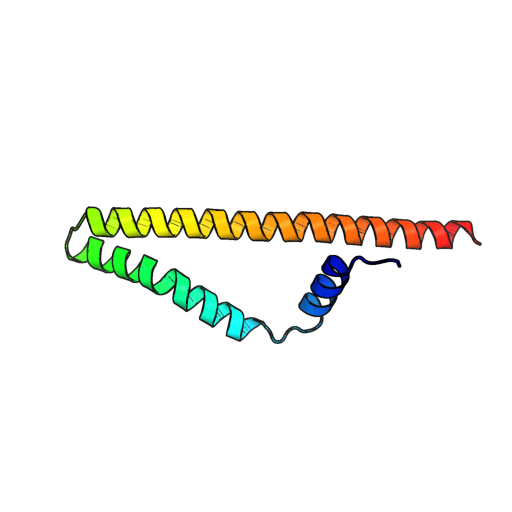 N . ALA A 1 92 ? 19.146 0.225 -39.845 1.00 53.41 92 ALA A N 1
ATOM 710 C CA . ALA A 1 92 ? 20.155 -0.742 -40.264 1.00 53.41 92 ALA A CA 1
ATOM 711 C C . ALA A 1 92 ? 19.783 -1.460 -41.579 1.00 53.41 92 ALA A C 1
ATOM 713 O O . ALA A 1 92 ? 20.618 -2.191 -42.112 1.00 53.41 92 ALA A O 1
ATOM 714 N N . GLU A 1 93 ? 18.569 -1.228 -42.091 1.00 46.94 93 GLU A N 1
ATOM 715 C CA . GLU A 1 93 ? 18.104 -1.567 -43.446 1.00 46.94 93 GLU A CA 1
ATOM 716 C C . GLU A 1 93 ? 18.238 -0.367 -44.396 1.00 46.94 93 GLU A C 1
ATOM 718 O O . GLU A 1 93 ? 18.576 -0.597 -45.580 1.00 46.94 93 GLU A O 1
#

Sequence (93 aa):
MDLTPEETALLMQMTHGERGGRRLAFYAVILMPIIAFGVAGLWKQDFAALAVALLGAVAYLLWHMASEWHYARLFRSIARKALAEAGGEARAE

Foldseek 3Di:
DDDDPVLVVLVVVVVPPPCVPVVVVVVCVLLVQLVVLCVVCVVVVPVVSNVVSVVSVVVVVVVVVVVVVVVVVSVVVVVVVVVVVVVVVVVVD